Protein AF-A0A432T3X6-F1 (afdb_monomer_lite)

Structure (mmCIF, N/CA/C/O backbone):
data_AF-A0A432T3X6-F1
#
_entry.id   AF-A0A432T3X6-F1
#
loop_
_atom_site.group_PDB
_atom_site.id
_atom_site.type_symbol
_atom_site.label_atom_id
_atom_site.label_alt_id
_atom_site.label_comp_id
_atom_site.label_asym_id
_atom_site.label_entity_id
_atom_site.label_seq_id
_atom_site.pdbx_PDB_ins_code
_atom_site.Cartn_x
_atom_site.Cartn_y
_atom_site.Cartn_z
_atom_site.occupancy
_atom_site.B_iso_or_equiv
_atom_site.auth_seq_id
_atom_site.auth_comp_id
_atom_site.auth_asym_id
_atom_site.auth_atom_id
_atom_site.pdbx_PDB_model_num
ATOM 1 N N . MET A 1 1 ? 58.812 -16.611 -6.637 1.00 42.66 1 MET A N 1
ATOM 2 C CA . MET A 1 1 ? 57.756 -17.039 -7.582 1.00 42.66 1 MET A CA 1
ATOM 3 C C . MET A 1 1 ? 56.412 -16.808 -6.902 1.00 42.66 1 MET A C 1
ATOM 5 O O . MET A 1 1 ? 56.101 -17.482 -5.930 1.00 42.66 1 MET A O 1
ATOM 9 N N . ASN A 1 2 ? 55.710 -15.753 -7.317 1.00 37.88 2 ASN A N 1
ATOM 10 C CA . ASN A 1 2 ? 54.595 -15.137 -6.592 1.00 37.88 2 ASN A CA 1
ATOM 11 C C . ASN A 1 2 ? 53.281 -15.886 -6.842 1.00 37.88 2 ASN A C 1
ATOM 13 O O . ASN A 1 2 ? 52.792 -15.884 -7.969 1.00 37.88 2 ASN A O 1
ATOM 17 N N . LYS A 1 3 ? 52.670 -16.463 -5.803 1.00 46.84 3 LYS A N 1
ATOM 18 C CA . LYS A 1 3 ? 51.266 -16.889 -5.865 1.00 46.84 3 LYS A CA 1
ATOM 19 C C . LYS A 1 3 ? 50.397 -15.726 -5.391 1.00 46.84 3 LYS A C 1
ATOM 21 O O . LYS A 1 3 ? 50.271 -15.475 -4.198 1.00 46.84 3 LYS A O 1
ATOM 26 N N . LYS A 1 4 ? 49.864 -14.967 -6.351 1.00 44.34 4 LYS A N 1
ATOM 27 C CA . LYS A 1 4 ? 48.791 -13.999 -6.109 1.00 44.34 4 LYS A CA 1
ATOM 28 C C . LYS A 1 4 ? 47.529 -14.796 -5.772 1.00 44.34 4 LYS A C 1
ATOM 30 O O . LYS A 1 4 ? 46.962 -15.436 -6.653 1.00 44.34 4 LYS A O 1
ATOM 35 N N . ASN A 1 5 ? 47.123 -14.786 -4.508 1.00 43.44 5 ASN A N 1
ATOM 36 C CA . ASN A 1 5 ? 45.831 -15.324 -4.100 1.00 43.44 5 ASN A CA 1
ATOM 37 C C . ASN A 1 5 ? 44.745 -14.322 -4.509 1.00 43.44 5 ASN A C 1
ATOM 39 O O . ASN A 1 5 ? 44.765 -13.167 -4.089 1.00 43.44 5 ASN A O 1
ATOM 43 N N . PHE A 1 6 ? 43.830 -14.762 -5.369 1.00 46.62 6 PHE A N 1
ATOM 44 C CA . PHE A 1 6 ? 42.667 -13.989 -5.786 1.00 46.62 6 PHE A CA 1
ATOM 45 C C . PHE A 1 6 ? 41.672 -13.908 -4.625 1.00 46.62 6 PHE A C 1
ATOM 47 O O . PHE A 1 6 ? 41.144 -14.926 -4.184 1.00 46.62 6 PHE A O 1
ATOM 54 N N . ILE A 1 7 ? 41.412 -12.698 -4.134 1.00 47.34 7 ILE A N 1
ATOM 55 C CA . ILE A 1 7 ? 40.287 -12.425 -3.239 1.00 47.34 7 ILE A CA 1
ATOM 56 C C . ILE A 1 7 ? 39.054 -12.282 -4.133 1.00 47.34 7 ILE A C 1
ATOM 58 O O . ILE A 1 7 ? 38.891 -11.268 -4.809 1.00 47.34 7 ILE A O 1
ATOM 62 N N . ILE A 1 8 ? 38.199 -13.305 -4.173 1.00 50.16 8 ILE A N 1
ATOM 63 C CA . ILE A 1 8 ? 36.859 -13.173 -4.750 1.00 50.16 8 ILE A CA 1
ATOM 64 C C . ILE A 1 8 ? 35.992 -12.532 -3.669 1.00 50.16 8 ILE A C 1
ATOM 66 O O . ILE A 1 8 ? 35.459 -13.209 -2.794 1.00 50.16 8 ILE A O 1
ATOM 70 N N . LEU A 1 9 ? 35.892 -11.205 -3.703 1.00 46.19 9 LEU A N 1
ATOM 71 C CA . LEU A 1 9 ? 34.910 -10.473 -2.916 1.00 46.19 9 LEU A CA 1
ATOM 72 C C . LEU A 1 9 ? 33.570 -10.586 -3.653 1.00 46.19 9 LEU A C 1
ATOM 74 O O . LEU A 1 9 ? 33.239 -9.749 -4.490 1.00 46.19 9 LEU A O 1
ATOM 78 N N . SER A 1 10 ? 32.821 -11.663 -3.406 1.00 54.94 10 SER A N 1
ATOM 79 C CA . SER A 1 10 ? 31.437 -11.765 -3.867 1.00 54.94 10 SER A CA 1
ATOM 80 C C . SER A 1 10 ? 30.598 -10.779 -3.058 1.00 54.94 10 SER A C 1
ATOM 82 O O . SER A 1 10 ? 30.037 -11.118 -2.016 1.00 54.94 10 SER A O 1
ATOM 84 N N . LEU A 1 11 ? 30.558 -9.531 -3.516 1.00 51.62 11 LEU A N 1
ATOM 85 C CA . LEU A 1 11 ? 29.596 -8.548 -3.056 1.00 51.62 11 LEU A CA 1
ATOM 86 C C . LEU A 1 11 ? 28.223 -9.044 -3.536 1.00 51.62 11 LEU A C 1
ATOM 88 O O . LEU A 1 11 ? 27.807 -8.745 -4.654 1.00 51.62 11 LEU A O 1
ATOM 92 N N . LEU A 1 12 ? 27.540 -9.869 -2.732 1.00 57.38 12 LEU A N 1
ATOM 93 C CA . LEU A 1 12 ? 26.095 -10.026 -2.865 1.00 57.38 12 LEU A CA 1
ATOM 94 C C . LEU A 1 12 ? 25.525 -8.639 -2.577 1.00 57.38 12 LEU A C 1
ATOM 96 O O . LEU A 1 12 ? 25.314 -8.273 -1.424 1.00 57.38 12 LEU A O 1
ATOM 100 N N . GLY A 1 13 ? 25.365 -7.834 -3.627 1.00 56.19 13 GLY A N 1
ATOM 101 C CA . GLY A 1 13 ? 24.584 -6.617 -3.555 1.00 56.19 13 GLY A CA 1
ATOM 102 C C . GLY A 1 13 ? 23.196 -7.051 -3.134 1.00 56.19 13 GLY A C 1
ATOM 103 O O . GLY A 1 13 ? 22.458 -7.637 -3.923 1.00 56.19 13 GLY A O 1
ATOM 104 N N . THR A 1 14 ? 22.867 -6.844 -1.863 1.00 51.47 14 THR A N 1
ATOM 105 C CA . THR A 1 14 ? 21.494 -6.955 -1.407 1.00 51.47 14 THR A CA 1
ATOM 106 C C . THR A 1 14 ? 20.729 -5.942 -2.238 1.00 51.47 14 THR A C 1
ATOM 108 O O . THR A 1 14 ? 20.924 -4.738 -2.069 1.00 51.47 14 THR A 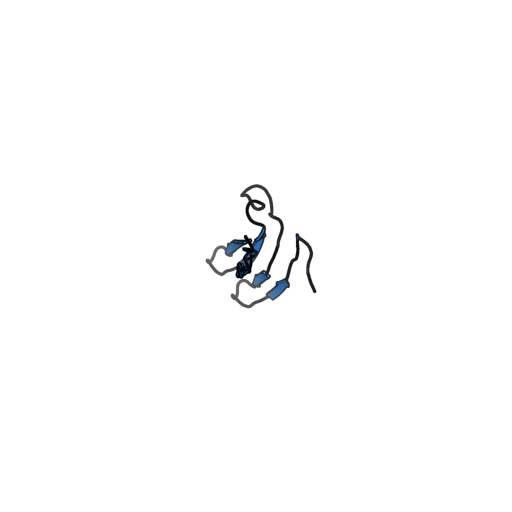O 1
ATOM 111 N N . LEU A 1 15 ? 19.917 -6.416 -3.181 1.00 52.94 15 LEU A N 1
ATOM 112 C CA . LEU A 1 15 ? 18.862 -5.611 -3.768 1.00 52.94 15 LEU A CA 1
ATOM 113 C C . LEU A 1 15 ? 17.931 -5.276 -2.607 1.00 52.94 15 LEU A C 1
ATOM 115 O O . LEU A 1 15 ? 17.052 -6.059 -2.256 1.00 52.94 15 LEU A O 1
ATOM 119 N N . THR A 1 16 ? 18.192 -4.163 -1.928 1.00 55.53 16 THR A N 1
ATOM 120 C CA . THR A 1 16 ? 17.252 -3.605 -0.972 1.00 55.53 16 THR A CA 1
ATOM 121 C C . THR A 1 16 ? 16.021 -3.237 -1.783 1.00 55.53 16 THR A C 1
ATOM 123 O O . THR A 1 16 ? 16.022 -2.299 -2.582 1.00 55.53 16 THR A O 1
ATOM 126 N N . LEU A 1 17 ? 14.986 -4.064 -1.649 1.00 58.72 17 LEU A N 1
ATOM 127 C CA . LEU A 1 17 ? 13.664 -3.780 -2.173 1.00 58.72 17 LEU A CA 1
ATOM 128 C C . LEU A 1 17 ? 13.132 -2.615 -1.328 1.00 58.72 17 LEU A C 1
ATOM 130 O O . LEU A 1 17 ? 12.656 -2.813 -0.214 1.00 58.72 17 LEU A O 1
ATOM 134 N N . HIS A 1 18 ? 13.335 -1.385 -1.798 1.00 69.38 18 HIS A N 1
ATOM 135 C CA . HIS A 1 18 ? 12.851 -0.193 -1.110 1.00 69.38 18 HIS A CA 1
ATOM 136 C C . HIS A 1 18 ? 11.360 -0.047 -1.429 1.00 69.38 18 HIS A C 1
ATOM 138 O O . HIS A 1 18 ? 10.986 0.343 -2.542 1.00 69.38 18 HIS A O 1
ATOM 144 N N . ALA A 1 19 ? 10.520 -0.429 -0.468 1.00 84.44 19 ALA A N 1
ATOM 145 C CA . ALA A 1 19 ? 9.077 -0.277 -0.538 1.00 84.44 19 ALA A CA 1
ATOM 146 C C . ALA A 1 19 ? 8.564 0.582 0.627 1.00 84.44 19 ALA A C 1
ATOM 148 O O . ALA A 1 19 ? 8.989 0.422 1.771 1.00 84.44 19 ALA A O 1
ATOM 149 N N . GLU A 1 20 ? 7.623 1.472 0.329 1.00 93.06 20 GLU A N 1
ATOM 150 C CA . GLU A 1 20 ? 6.861 2.268 1.284 1.00 93.06 20 GLU A CA 1
ATOM 151 C C . GLU A 1 20 ? 5.538 1.559 1.592 1.00 93.06 20 GLU A C 1
ATOM 153 O O . GLU A 1 20 ? 4.668 1.436 0.725 1.00 93.06 20 GLU A O 1
ATOM 158 N N . LEU A 1 21 ? 5.358 1.106 2.833 1.00 95.31 21 LEU A N 1
ATOM 159 C CA . LEU A 1 21 ? 4.088 0.539 3.282 1.00 95.31 21 LEU A CA 1
ATOM 160 C C . LEU A 1 21 ? 3.107 1.656 3.646 1.00 95.31 21 LEU A C 1
ATOM 162 O O . LEU A 1 21 ? 3.359 2.459 4.544 1.00 95.31 21 LEU A O 1
ATOM 166 N N . PHE A 1 22 ? 1.948 1.660 2.998 1.00 96.56 22 PHE A N 1
ATOM 167 C CA . PHE A 1 22 ? 0.843 2.547 3.334 1.00 96.56 22 PHE A CA 1
ATOM 168 C C . PHE A 1 22 ? -0.329 1.768 3.927 1.00 96.56 22 PHE A C 1
ATOM 170 O O . PHE A 1 22 ? -0.796 0.788 3.344 1.00 96.56 22 PHE A O 1
ATOM 177 N N . THR A 1 23 ? -0.854 2.261 5.048 1.00 97.56 23 THR A N 1
ATOM 178 C CA . THR A 1 23 ? -2.025 1.692 5.719 1.00 97.56 23 THR A CA 1
ATOM 179 C C . THR A 1 23 ? -3.174 2.692 5.709 1.00 97.56 23 THR A C 1
ATOM 181 O O . THR A 1 23 ? -3.072 3.774 6.285 1.00 97.56 23 THR A O 1
ATOM 184 N N . GLU A 1 24 ? -4.294 2.308 5.102 1.00 97.25 24 GLU A N 1
ATOM 185 C CA . GLU A 1 24 ? -5.558 3.037 5.208 1.00 97.25 24 GLU A CA 1
ATOM 186 C C . GLU A 1 24 ? -6.432 2.371 6.275 1.00 97.25 24 GLU A C 1
ATOM 188 O O . GLU A 1 24 ? -6.505 1.141 6.354 1.00 97.25 24 GLU A O 1
ATOM 193 N N . LYS A 1 25 ? -7.123 3.177 7.084 1.00 98.44 25 LYS A N 1
ATOM 194 C CA . LYS A 1 25 ? -8.083 2.710 8.091 1.00 98.44 25 LYS A CA 1
ATOM 195 C C . LYS A 1 25 ? -9.470 3.279 7.817 1.00 98.44 25 LYS A C 1
ATOM 197 O O . LYS A 1 25 ? -9.607 4.394 7.314 1.00 98.44 25 LYS A O 1
ATOM 202 N N . PHE A 1 26 ? -10.498 2.521 8.174 1.00 96.88 26 PHE A N 1
ATOM 203 C CA . PHE A 1 26 ? -11.864 3.013 8.276 1.00 96.88 26 PHE A CA 1
ATOM 204 C C . PHE A 1 26 ? -11.998 4.007 9.441 1.00 96.88 26 PHE A C 1
ATOM 206 O O . PHE A 1 26 ? -11.101 4.150 10.274 1.00 96.88 26 PHE A O 1
ATOM 213 N N . LYS A 1 27 ? -13.135 4.713 9.507 1.00 97.44 27 LYS A N 1
ATOM 214 C CA . LYS A 1 27 ? -13.390 5.734 10.543 1.00 97.44 27 LYS A CA 1
ATOM 215 C C . LYS A 1 27 ? -13.360 5.170 11.967 1.00 97.44 27 LYS A C 1
ATOM 217 O O . LYS A 1 27 ? -13.022 5.896 12.893 1.00 97.44 27 LYS A O 1
ATOM 222 N N . ASP A 1 28 ? -13.718 3.901 12.127 1.00 97.12 28 ASP A N 1
ATOM 223 C CA . ASP A 1 28 ? -13.695 3.163 13.395 1.00 97.12 28 ASP A CA 1
ATOM 224 C C . ASP A 1 28 ? -12.302 2.600 13.745 1.00 97.12 28 ASP A C 1
ATOM 226 O O . ASP A 1 28 ? -12.124 1.984 14.793 1.00 97.12 28 ASP A O 1
ATOM 230 N N . GLY A 1 29 ? -11.299 2.835 12.896 1.00 97.38 29 GLY A N 1
ATOM 231 C CA . GLY A 1 29 ? -9.918 2.419 13.111 1.00 97.38 29 GLY A CA 1
ATOM 232 C C . GLY A 1 29 ? -9.578 1.024 12.585 1.00 97.38 29 GLY A C 1
ATOM 233 O O . GLY A 1 29 ? -8.400 0.654 12.628 1.00 97.38 29 GLY A O 1
ATOM 234 N N . VAL A 1 30 ? -10.549 0.272 12.051 1.00 97.62 30 VAL A N 1
ATOM 235 C CA . VAL A 1 30 ? -10.291 -1.0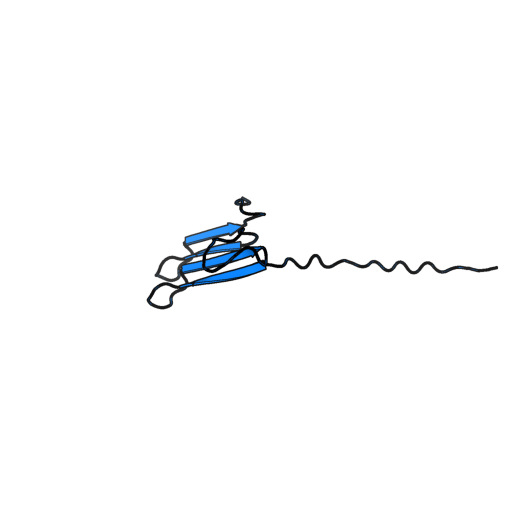19 11.397 1.00 97.62 30 VAL A CA 1
ATOM 236 C C . VAL A 1 30 ? -9.428 -0.796 10.153 1.00 97.62 30 VAL A C 1
ATOM 238 O O . VAL A 1 30 ? -9.609 0.177 9.421 1.00 97.62 30 VAL A O 1
ATOM 241 N N . ILE A 1 31 ? 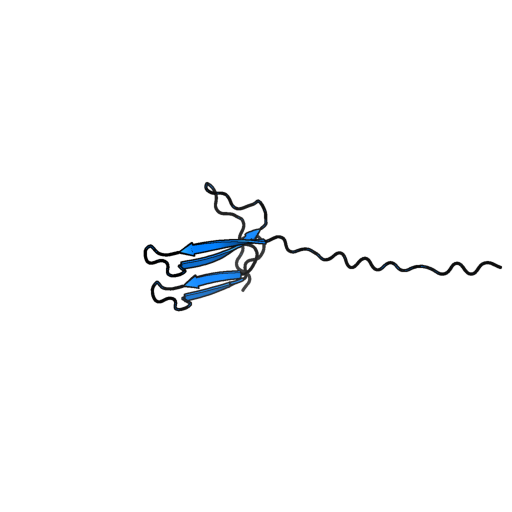-8.455 -1.676 9.904 1.00 98.25 31 ILE A N 1
ATOM 242 C CA . ILE A 1 31 ? -7.606 -1.586 8.708 1.00 98.25 31 ILE A CA 1
ATOM 243 C C . ILE A 1 31 ? -8.465 -1.845 7.472 1.00 98.25 31 ILE A C 1
ATOM 245 O O . ILE A 1 31 ? -9.154 -2.855 7.386 1.00 98.25 31 ILE A O 1
ATOM 249 N N . LYS A 1 32 ? -8.393 -0.926 6.511 1.00 98.56 32 LYS A N 1
ATOM 250 C CA . LYS A 1 32 ? -9.076 -1.004 5.220 1.00 98.56 32 LYS A CA 1
ATOM 251 C C . LYS A 1 32 ? -8.159 -1.563 4.142 1.00 98.56 32 LYS A C 1
ATOM 253 O O . LYS A 1 32 ? -8.571 -2.433 3.377 1.00 98.56 32 LYS A O 1
ATOM 258 N N . SER A 1 33 ? -6.913 -1.099 4.102 1.00 98.19 33 SER A N 1
ATOM 259 C CA . SER A 1 33 ? -5.923 -1.596 3.150 1.00 98.19 33 SER A CA 1
ATOM 260 C C . SER A 1 33 ? -4.497 -1.443 3.652 1.00 98.19 33 SER A C 1
ATOM 262 O O . SER A 1 33 ? -4.171 -0.472 4.331 1.00 98.19 33 SER A O 1
ATOM 264 N N . GLU A 1 34 ? -3.642 -2.363 3.228 1.00 98.25 34 GLU A N 1
ATOM 265 C CA . GLU A 1 34 ? -2.188 -2.294 3.353 1.00 98.25 34 GLU A CA 1
ATOM 266 C C . GLU A 1 34 ? -1.603 -2.433 1.949 1.00 98.25 34 GLU A C 1
ATOM 268 O O . GLU A 1 34 ? -1.903 -3.407 1.255 1.00 98.25 34 GLU A O 1
ATOM 273 N N . ILE A 1 35 ? -0.825 -1.448 1.505 1.00 97.38 35 ILE A N 1
ATOM 274 C CA . ILE A 1 35 ? -0.314 -1.389 0.134 1.00 97.38 35 ILE A CA 1
ATOM 275 C C . ILE A 1 35 ? 1.169 -1.045 0.169 1.00 97.38 35 ILE A C 1
ATOM 277 O O . ILE A 1 35 ? 1.549 -0.003 0.704 1.00 97.38 35 ILE A O 1
ATOM 281 N N . GLU A 1 36 ? 1.987 -1.905 -0.427 1.00 96.81 36 GLU A N 1
ATOM 282 C CA . GLU A 1 36 ? 3.407 -1.650 -0.660 1.00 96.81 36 GLU A CA 1
ATOM 283 C C . GLU A 1 36 ? 3.589 -0.860 -1.961 1.00 96.81 36 GLU A C 1
ATOM 285 O O . GLU A 1 36 ? 3.215 -1.303 -3.052 1.00 96.81 36 GLU A O 1
ATOM 290 N N . TYR A 1 37 ? 4.149 0.339 -1.843 1.00 96.50 37 TYR A N 1
ATOM 291 C CA . TYR A 1 37 ? 4.515 1.201 -2.959 1.00 96.50 37 TYR A CA 1
ATOM 292 C C . TYR A 1 37 ? 6.020 1.185 -3.172 1.00 96.50 37 TYR A C 1
ATOM 294 O O . TYR A 1 37 ? 6.787 0.957 -2.248 1.00 96.50 37 TYR A O 1
ATOM 302 N N . LYS A 1 38 ? 6.465 1.486 -4.386 1.00 95.50 38 LYS A N 1
ATOM 303 C CA . LYS A 1 38 ? 7.868 1.773 -4.661 1.00 95.50 38 LYS A CA 1
ATOM 304 C C . LYS A 1 38 ? 8.276 3.054 -3.937 1.00 95.50 38 LYS A C 1
ATOM 306 O O . LYS A 1 38 ? 7.547 4.048 -3.997 1.00 95.50 38 LYS A O 1
ATOM 311 N N . ASP A 1 39 ? 9.434 3.018 -3.296 1.00 93.62 39 ASP A N 1
ATOM 312 C CA . ASP A 1 39 ? 9.964 4.134 -2.513 1.00 93.62 39 ASP A CA 1
ATOM 313 C C . ASP A 1 39 ? 9.996 5.457 -3.295 1.00 93.62 39 ASP A C 1
ATOM 315 O O . ASP A 1 39 ? 10.318 5.488 -4.490 1.00 93.62 39 ASP A O 1
ATOM 319 N N . GLY A 1 40 ? 9.581 6.542 -2.641 1.00 93.50 40 GLY A N 1
ATOM 320 C CA . GLY A 1 40 ? 9.495 7.889 -3.203 1.00 93.50 40 GLY A CA 1
ATOM 321 C C . GLY A 1 40 ? 8.409 8.102 -4.263 1.00 93.50 40 GLY A C 1
ATOM 322 O O . GLY A 1 40 ? 8.333 9.184 -4.850 1.00 93.50 40 GLY A O 1
ATOM 323 N N . THR A 1 41 ? 7.569 7.104 -4.559 1.00 95.69 41 THR A N 1
ATOM 324 C CA . THR A 1 41 ? 6.529 7.252 -5.592 1.00 95.69 41 THR A CA 1
ATOM 325 C C . THR A 1 41 ? 5.186 7.705 -5.039 1.00 95.69 41 THR A C 1
ATOM 327 O O . THR A 1 41 ? 4.413 8.326 -5.778 1.00 95.69 41 THR A O 1
ATOM 330 N N . ARG A 1 42 ? 4.894 7.414 -3.766 1.00 95.19 42 ARG A N 1
ATOM 331 C CA . ARG A 1 42 ? 3.646 7.808 -3.116 1.00 95.19 42 ARG A CA 1
ATOM 332 C C . ARG A 1 42 ? 3.795 9.182 -2.468 1.00 95.19 42 ARG A C 1
ATOM 334 O O . ARG A 1 42 ? 4.774 9.476 -1.799 1.00 95.19 42 ARG A O 1
ATOM 341 N N . THR A 1 43 ? 2.775 10.020 -2.628 1.00 94.19 43 THR A N 1
ATOM 342 C CA . THR A 1 43 ? 2.665 11.301 -1.912 1.00 94.19 43 THR A CA 1
ATOM 343 C C . THR A 1 43 ? 1.225 11.519 -1.463 1.00 94.19 43 THR A C 1
ATOM 345 O O . THR A 1 43 ? 0.317 10.821 -1.915 1.00 94.19 43 THR A O 1
ATOM 348 N N . ASP A 1 44 ? 0.979 12.553 -0.661 1.00 91.31 44 ASP A N 1
ATOM 349 C CA . ASP A 1 44 ? -0.385 12.932 -0.266 1.00 91.31 44 ASP A CA 1
ATOM 350 C C . ASP A 1 44 ? -1.276 13.350 -1.452 1.00 91.31 44 ASP A C 1
ATOM 352 O O . ASP A 1 44 ? -2.500 13.349 -1.340 1.00 91.31 44 ASP A O 1
ATOM 356 N N . LYS A 1 45 ? -0.685 13.712 -2.601 1.00 96.06 45 LYS A N 1
ATOM 357 C CA . LYS A 1 45 ? -1.409 14.211 -3.787 1.00 96.06 45 LYS A CA 1
ATOM 358 C C . LYS A 1 45 ? -1.502 13.204 -4.931 1.00 96.06 45 LYS A C 1
ATOM 360 O O . LYS A 1 45 ? -2.206 13.461 -5.904 1.00 96.06 45 LYS A O 1
ATOM 365 N N . LYS A 1 46 ? -0.755 12.102 -4.864 1.00 94.19 46 LYS A N 1
ATOM 366 C CA . LYS A 1 46 ? -0.612 11.151 -5.969 1.00 94.19 46 LYS A CA 1
ATOM 367 C C . LYS A 1 46 ? -0.473 9.733 -5.434 1.00 94.19 46 LYS A C 1
ATOM 369 O O . LYS A 1 46 ? 0.377 9.469 -4.584 1.00 94.19 46 LYS A O 1
ATOM 374 N N . GLU A 1 47 ? -1.264 8.822 -5.992 1.00 92.12 47 GLU A N 1
ATOM 375 C CA . GLU A 1 47 ? -1.085 7.391 -5.763 1.00 92.12 47 GLU A CA 1
ATOM 376 C C . GLU A 1 47 ? 0.289 6.945 -6.293 1.00 92.12 47 GLU A C 1
ATOM 378 O O . GLU A 1 47 ? 0.683 7.286 -7.412 1.00 92.12 47 GLU A O 1
ATOM 383 N N . GLY A 1 48 ? 1.048 6.237 -5.454 1.00 96.06 48 GLY A N 1
ATOM 384 C CA . GLY A 1 48 ? 2.363 5.724 -5.825 1.00 96.06 48 GLY A CA 1
ATOM 385 C C . GLY A 1 48 ? 2.283 4.537 -6.780 1.00 96.06 48 GLY A C 1
ATOM 386 O O . GLY A 1 48 ? 1.209 4.044 -7.122 1.00 96.06 48 GLY A O 1
ATOM 387 N N . ILE A 1 49 ? 3.443 4.025 -7.178 1.00 97.12 49 ILE A N 1
ATOM 388 C CA . ILE A 1 49 ? 3.542 2.802 -7.976 1.00 97.12 49 ILE A CA 1
ATOM 389 C C . ILE A 1 49 ? 3.482 1.617 -7.018 1.00 97.12 49 ILE A C 1
ATOM 391 O O . ILE A 1 49 ? 4.429 1.400 -6.268 1.00 97.12 49 ILE A O 1
ATOM 395 N N . LYS A 1 50 ? 2.385 0.856 -7.025 1.00 96.31 50 LYS A N 1
ATOM 396 C CA . LYS A 1 50 ? 2.268 -0.368 -6.216 1.00 96.31 50 LYS A CA 1
ATOM 397 C C . LYS A 1 50 ? 3.357 -1.357 -6.626 1.00 96.31 50 LYS A C 1
ATOM 399 O O . LYS A 1 50 ? 3.466 -1.691 -7.804 1.00 96.31 50 LYS A O 1
ATOM 404 N N . ASN A 1 51 ? 4.171 -1.801 -5.683 1.00 95.62 51 ASN A N 1
ATOM 405 C CA . ASN A 1 51 ? 5.284 -2.700 -5.949 1.00 95.62 51 ASN A CA 1
ATOM 406 C C . ASN A 1 51 ? 5.536 -3.564 -4.714 1.00 95.62 51 ASN A C 1
ATOM 408 O O . ASN A 1 51 ? 6.255 -3.158 -3.804 1.00 95.62 51 ASN A O 1
ATOM 412 N N . GLY A 1 52 ? 4.892 -4.727 -4.696 1.00 94.38 52 GLY A N 1
ATOM 413 C CA . GLY A 1 52 ? 4.785 -5.610 -3.547 1.00 94.38 52 GLY A CA 1
ATOM 414 C C . GLY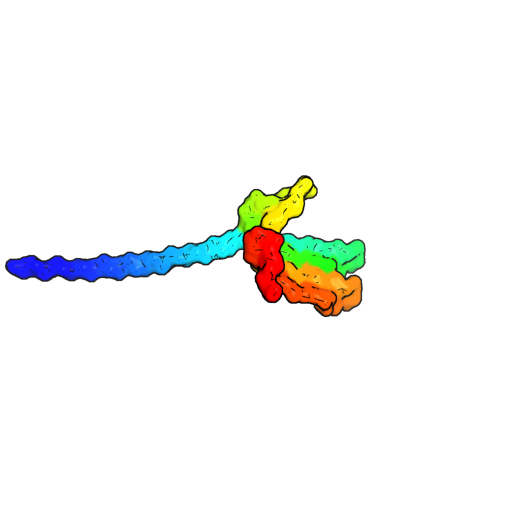 A 1 52 ? 3.339 -6.015 -3.265 1.00 94.38 52 GLY A C 1
ATOM 415 O O . GLY A 1 52 ? 2.473 -6.003 -4.148 1.00 94.38 52 GLY A O 1
ATOM 416 N N . VAL A 1 53 ? 3.072 -6.396 -2.022 1.00 96.88 53 VAL A N 1
ATOM 417 C CA . VAL A 1 53 ? 1.779 -6.935 -1.604 1.00 96.88 53 VAL A CA 1
ATOM 418 C C . VAL A 1 53 ? 0.751 -5.819 -1.397 1.00 96.88 53 VAL A C 1
ATOM 420 O O . VAL A 1 53 ? 0.979 -4.838 -0.692 1.00 96.88 53 VAL A O 1
ATOM 423 N N . GLU A 1 54 ? -0.436 -6.022 -1.960 1.00 97.31 54 GLU A N 1
ATOM 424 C CA . GLU A 1 54 ? -1.649 -5.266 -1.659 1.00 97.31 54 GLU A CA 1
ATOM 425 C C . GLU A 1 54 ? -2.654 -6.180 -0.958 1.00 97.31 54 GLU A C 1
ATOM 427 O O . GLU A 1 54 ? -2.992 -7.261 -1.454 1.00 97.31 54 GLU A O 1
ATOM 432 N N . LYS A 1 55 ? -3.149 -5.737 0.197 1.00 98.56 55 LYS A N 1
ATOM 433 C CA . LYS A 1 55 ? -4.235 -6.380 0.936 1.00 98.56 55 LYS A CA 1
ATOM 434 C C . LYS A 1 55 ? -5.360 -5.385 1.145 1.00 98.56 55 LYS A C 1
ATOM 436 O O . LYS A 1 55 ? -5.120 -4.253 1.564 1.00 98.56 55 LYS A O 1
ATOM 441 N N . VAL A 1 56 ? -6.584 -5.837 0.921 1.00 98.25 56 VAL A N 1
ATOM 442 C CA . VAL A 1 56 ? -7.798 -5.070 1.207 1.00 98.25 56 VAL A CA 1
ATOM 443 C C . VAL A 1 56 ? -8.702 -5.899 2.099 1.00 98.25 56 VAL A C 1
ATOM 445 O O . VAL A 1 56 ? -8.836 -7.109 1.912 1.00 98.25 56 VAL A O 1
ATOM 448 N N . TYR A 1 57 ? -9.321 -5.236 3.069 1.00 98.69 57 TYR A N 1
ATOM 449 C CA . TYR A 1 57 ? -10.131 -5.850 4.109 1.00 98.69 57 TYR A CA 1
ATOM 450 C C . TYR A 1 57 ? -11.547 -5.264 4.100 1.00 98.69 57 TYR A C 1
ATOM 452 O O . TYR A 1 57 ? -11.765 -4.098 3.765 1.00 98.69 57 TYR A O 1
ATOM 460 N N . TYR A 1 58 ? -12.526 -6.073 4.494 1.00 98.38 58 TYR A N 1
ATOM 461 C CA . TYR A 1 58 ? -13.857 -5.585 4.843 1.00 98.38 58 TYR A CA 1
ATOM 462 C C . TYR A 1 58 ? -13.810 -4.804 6.163 1.00 98.38 58 TYR A C 1
ATOM 464 O O . TYR A 1 58 ? -12.918 -5.023 6.980 1.00 98.38 58 TYR A O 1
ATOM 472 N N . ASN A 1 59 ? -14.819 -3.968 6.443 1.00 98.25 59 ASN A N 1
ATOM 473 C CA . ASN A 1 59 ? -14.899 -3.249 7.727 1.00 98.25 59 ASN A CA 1
ATOM 474 C C . ASN A 1 59 ? -15.054 -4.178 8.950 1.00 98.25 59 ASN A C 1
ATOM 476 O O . ASN A 1 59 ? -14.929 -3.760 10.091 1.00 98.25 59 ASN A O 1
ATOM 480 N N . THR A 1 60 ? -15.311 -5.466 8.719 1.00 98.12 60 THR A N 1
ATOM 481 C CA . THR A 1 60 ? -15.275 -6.508 9.751 1.00 98.12 60 THR A CA 1
ATOM 482 C C . THR A 1 60 ? -13.849 -6.937 10.121 1.00 98.12 60 THR A C 1
ATOM 484 O O . THR A 1 60 ? -13.681 -7.780 10.997 1.00 98.12 60 THR A O 1
ATOM 487 N N . GLY A 1 61 ? -12.825 -6.424 9.429 1.00 97.62 61 GLY A N 1
ATOM 488 C CA . GLY A 1 61 ? -11.424 -6.840 9.540 1.00 97.62 61 GLY A CA 1
ATOM 489 C C . GLY A 1 61 ? -11.076 -8.102 8.743 1.00 97.62 61 GLY A C 1
ATOM 490 O O . GLY A 1 61 ? -9.911 -8.486 8.676 1.00 97.62 61 GLY A O 1
ATOM 491 N N . GLN A 1 62 ? -12.059 -8.753 8.115 1.00 98.62 62 GLN A N 1
ATOM 492 C CA . GLN A 1 62 ? -11.819 -9.937 7.289 1.00 98.62 62 GLN A CA 1
ATOM 493 C C . GLN A 1 62 ? -11.111 -9.562 5.984 1.00 98.62 62 GLN A C 1
ATOM 495 O O . GLN A 1 62 ? -11.476 -8.581 5.335 1.00 98.62 62 GLN A O 1
ATOM 500 N N . LEU A 1 63 ? -10.121 -10.362 5.580 1.00 98.50 63 LEU A N 1
ATOM 501 C CA . LEU A 1 63 ? -9.399 -10.169 4.324 1.00 98.50 63 LEU A CA 1
ATOM 502 C C . LEU A 1 63 ? -10.352 -10.366 3.139 1.00 98.50 63 LEU A C 1
ATOM 504 O O . LEU A 1 63 ? -10.914 -11.445 2.968 1.00 98.50 63 LEU A O 1
ATOM 508 N N . ALA A 1 64 ? -10.510 -9.328 2.320 1.00 98.38 64 ALA A N 1
ATOM 509 C CA . ALA A 1 64 ? -11.327 -9.373 1.113 1.00 98.38 64 ALA A CA 1
ATOM 510 C C . ALA A 1 64 ? -10.518 -9.911 -0.072 1.00 98.38 64 ALA A C 1
ATOM 512 O O . ALA A 1 64 ? -10.957 -10.827 -0.763 1.00 98.38 64 ALA A O 1
ATOM 513 N N . PHE A 1 65 ? -9.317 -9.373 -0.297 1.00 97.62 65 PHE A N 1
ATOM 514 C CA . PHE A 1 65 ? -8.383 -9.919 -1.278 1.00 97.62 65 PHE A CA 1
ATOM 515 C C . PHE A 1 65 ? -6.932 -9.580 -0.946 1.00 97.62 65 PHE A C 1
ATOM 517 O O . PHE A 1 65 ? -6.632 -8.616 -0.239 1.00 97.62 65 PHE A O 1
ATOM 524 N N . LYS A 1 66 ? -6.031 -10.380 -1.521 1.00 97.88 66 LYS A N 1
ATOM 525 C CA . LYS A 1 66 ? -4.588 -10.162 -1.533 1.00 97.88 66 LYS A CA 1
ATOM 526 C C . LYS A 1 66 ? -4.084 -10.327 -2.960 1.00 97.88 66 LYS A C 1
ATOM 528 O O . LYS A 1 66 ? -4.448 -11.297 -3.621 1.00 97.88 66 LYS A O 1
ATOM 533 N N . VAL A 1 67 ? -3.244 -9.409 -3.420 1.00 97.25 67 VAL A N 1
ATOM 534 C CA . VAL A 1 67 ? -2.589 -9.498 -4.728 1.00 97.25 67 VAL A CA 1
ATOM 535 C C . VAL A 1 67 ? -1.140 -9.041 -4.629 1.00 97.25 67 VAL A C 1
ATOM 537 O O . VAL A 1 67 ? -0.813 -8.194 -3.798 1.00 97.25 67 VAL A O 1
ATOM 540 N N . ASN A 1 68 ? -0.270 -9.634 -5.441 1.00 96.62 68 ASN A N 1
ATOM 541 C CA . ASN A 1 68 ? 1.085 -9.141 -5.628 1.00 96.62 68 ASN A CA 1
ATOM 542 C C . ASN A 1 68 ? 1.089 -8.137 -6.785 1.00 96.62 68 ASN A C 1
ATOM 544 O O . ASN A 1 68 ? 0.380 -8.335 -7.768 1.00 96.62 68 ASN A O 1
ATOM 548 N N . ASN A 1 69 ? 1.855 -7.058 -6.682 1.00 96.12 69 ASN A N 1
ATOM 549 C CA . ASN A 1 69 ? 2.025 -6.090 -7.759 1.00 96.12 69 ASN A CA 1
ATOM 550 C C . ASN A 1 69 ? 3.511 -5.940 -8.101 1.00 96.12 69 ASN A C 1
ATOM 552 O O . ASN A 1 69 ? 4.337 -5.816 -7.203 1.00 96.12 69 ASN A O 1
ATOM 556 N N . ILE A 1 70 ? 3.842 -5.882 -9.389 1.00 95.31 70 ILE A N 1
ATOM 557 C CA . ILE A 1 70 ? 5.184 -5.575 -9.895 1.00 95.31 70 ILE A CA 1
ATOM 558 C C . ILE A 1 70 ? 5.084 -4.320 -10.759 1.00 95.31 70 ILE A C 1
ATOM 560 O O . ILE A 1 70 ? 4.356 -4.299 -11.754 1.00 95.31 70 ILE A O 1
ATOM 564 N N . ASP A 1 71 ? 5.794 -3.262 -10.360 1.00 94.50 71 ASP A N 1
ATOM 565 C CA . ASP A 1 71 ? 5.836 -1.963 -11.049 1.00 94.50 71 ASP A CA 1
ATOM 566 C C . ASP A 1 71 ? 4.442 -1.455 -11.494 1.00 94.50 71 ASP A C 1
ATOM 568 O O . ASP A 1 71 ? 4.219 -1.031 -12.631 1.00 94.50 71 ASP A O 1
ATOM 572 N N . GLY A 1 72 ? 3.476 -1.502 -10.574 1.00 95.12 72 GLY A N 1
ATOM 573 C CA . GLY A 1 72 ? 2.112 -1.000 -10.758 1.00 95.12 72 GLY A CA 1
ATOM 574 C C . GLY A 1 72 ? 1.159 -1.962 -11.467 1.00 95.12 72 GLY A C 1
ATOM 575 O O . GLY A 1 72 ? 0.002 -1.607 -11.692 1.00 95.12 72 GLY A O 1
ATOM 576 N N . LYS A 1 73 ? 1.609 -3.169 -11.819 1.00 95.81 73 LYS A N 1
ATOM 577 C CA . LYS A 1 73 ? 0.787 -4.195 -12.468 1.00 95.81 73 LYS A CA 1
ATOM 578 C C . LYS A 1 73 ? 0.544 -5.353 -11.519 1.00 95.81 73 LYS A C 1
ATOM 580 O O . LYS A 1 73 ? 1.464 -5.778 -10.834 1.00 95.81 73 LYS A O 1
ATOM 585 N N . ARG A 1 74 ? -0.673 -5.894 -11.530 1.00 94.69 74 ARG A N 1
ATOM 586 C CA . ARG A 1 74 ? -1.001 -7.113 -10.783 1.00 94.69 74 A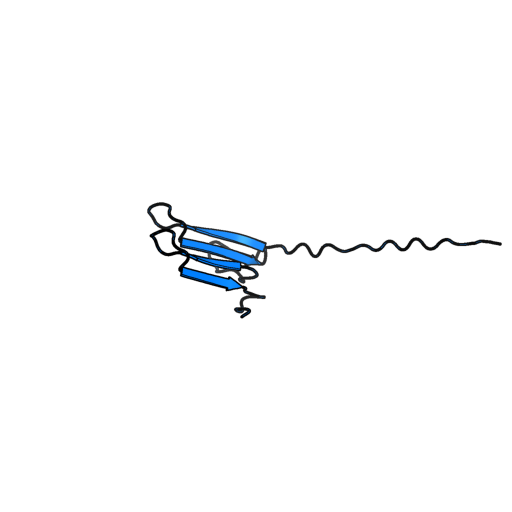RG A CA 1
ATOM 587 C C . ARG A 1 74 ? -0.187 -8.273 -11.358 1.00 94.69 74 ARG A C 1
ATOM 589 O O . ARG A 1 74 ? -0.204 -8.493 -12.565 1.00 94.69 74 ARG A O 1
ATOM 596 N N . ASP A 1 75 ? 0.527 -8.952 -10.478 1.00 91.06 75 ASP A N 1
ATOM 597 C CA . ASP A 1 75 ? 1.313 -10.149 -10.735 1.00 91.06 75 ASP A CA 1
ATOM 598 C C . ASP A 1 75 ? 0.520 -11.346 -10.202 1.00 91.06 75 ASP A C 1
ATOM 600 O O . ASP A 1 75 ? 0.357 -11.516 -8.987 1.00 91.06 75 ASP A O 1
ATOM 604 N N . GLY A 1 76 ? -0.088 -12.086 -11.129 1.00 66.75 76 GLY A N 1
ATOM 605 C CA . GLY A 1 76 ? -1.037 -13.163 -10.850 1.00 66.75 76 GLY A CA 1
ATOM 606 C C . GLY A 1 76 ? -1.839 -13.569 -12.073 1.00 66.75 76 GLY A C 1
ATOM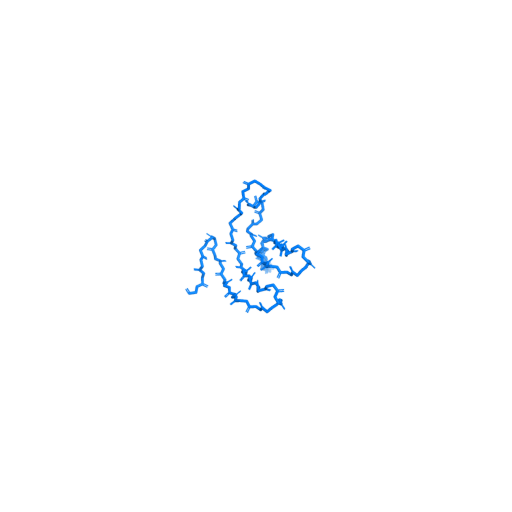 607 O O . GLY A 1 76 ? -2.361 -12.660 -12.757 1.00 66.75 76 GLY A O 1
#

Sequence (76 aa):
MNKKNFIILSLLGTLTLHAELFTEKFKDGVIKSEIEYKDGTRTDKKEGIKNGVEKVYYNTGQLAFKVNNIDGKRDG

pLDDT: mean 85.05, std 19.82, range [37.88, 98.69]

Foldseek 3Di:
DDDDDDDPPPPPPPPPQAWDWDWDADPVRQTAKIFTARPPQDDPVDDGFGAAKIWGADNVNHTPDIFGDHRNHTDD

Secondary structure (DSSP, 8-state):
------------------EEEEEEE-TTS-EEEEEEEETT--BTTB---EEEEEEEE-TTS-EEEEEEEETTEEE-

Radius of gyration: 20.15 Å; chains: 1; bounding box: 73×31×26 Å